Protein AF-A0A182DXB8-F1 (afdb_monomer)

Secondary structure (DSSP, 8-state):
-------------PPPP-------------------------------TTS---HHHHHHHTS---B--PPPTTT--S-TT---TTTSPBPTT-HHHHHHTT--S--HHHHHHHHHTTS-TTS--S-S------S--S--TTSPSTTS---TTTSPPP------

Mean predicted aligned error: 15.8 Å

Organism: Onchocerca ochengi (NCBI:txid42157)

Sequence (164 aa):
MLVYNIIQDASHSKPKISSQDQEIKDERMGSVRRIVEGRIQNMVLEASLLEKVDEVDNYLANQDGMIVRERDPRMCHHGIRQKCTHCLPLDPYDEDYLKKKDIKHMSFHAYVRKMTAGHGKGTQLKKPLENIVCSLKPNCPSHKPYPQGICSKCRPPMVTLNRQ

Structure (mmCIF, N/CA/C/O backbone):
data_AF-A0A182DXB8-F1
#
_entry.id   AF-A0A182DXB8-F1
#
loop_
_atom_site.group_PDB
_atom_site.id
_atom_site.type_symbol
_atom_site.label_atom_id
_atom_site.label_alt_id
_atom_site.label_comp_id
_atom_site.label_asym_id
_atom_site.label_entity_id
_atom_site.label_seq_id
_atom_site.pdbx_PDB_ins_code
_atom_site.Cartn_x
_atom_site.Cartn_y
_atom_site.Cartn_z
_atom_site.occupancy
_atom_site.B_iso_or_equiv
_atom_site.auth_seq_id
_atom_site.auth_comp_id
_atom_site.auth_asym_id
_atom_site.auth_atom_id
_atom_site.pdbx_PDB_model_num
ATOM 1 N N . MET A 1 1 ? -7.749 -25.241 -30.479 1.00 35.09 1 MET A N 1
ATOM 2 C CA . MET A 1 1 ? -8.627 -26.333 -30.011 1.00 35.09 1 MET A CA 1
ATOM 3 C C . MET A 1 1 ? -7.751 -27.532 -29.697 1.00 35.09 1 MET A C 1
ATOM 5 O O . MET A 1 1 ? -6.958 -27.868 -30.564 1.00 35.09 1 MET A O 1
ATOM 9 N N . LEU A 1 2 ? -7.965 -28.136 -28.514 1.00 33.66 2 LEU A N 1
ATOM 10 C CA . LEU A 1 2 ? -7.403 -29.406 -28.002 1.00 33.66 2 LEU A CA 1
ATOM 11 C C . LEU A 1 2 ? -5.903 -29.322 -27.628 1.00 33.66 2 LEU A C 1
ATOM 13 O O . LEU A 1 2 ? -5.115 -28.853 -28.432 1.00 33.66 2 LEU A O 1
ATOM 17 N N . VAL A 1 3 ? -5.399 -29.713 -26.451 1.00 38.97 3 VAL A N 1
ATOM 18 C CA . VAL A 1 3 ? -5.882 -30.477 -25.272 1.00 38.97 3 VAL A CA 1
ATOM 19 C C . VAL A 1 3 ? -4.877 -30.190 -24.126 1.00 38.97 3 VAL A C 1
ATOM 21 O O . VAL A 1 3 ? -3.681 -30.148 -24.379 1.00 38.97 3 VAL A O 1
ATOM 24 N N . TYR A 1 4 ? -5.301 -29.686 -22.962 1.00 32.88 4 TYR A N 1
ATOM 25 C CA . TYR A 1 4 ? -5.440 -30.375 -21.658 1.00 32.88 4 TYR A CA 1
ATOM 26 C C . TYR A 1 4 ? -4.329 -31.355 -21.193 1.00 32.88 4 TYR A C 1
ATOM 28 O O . TYR A 1 4 ? -4.120 -32.392 -21.807 1.00 32.88 4 TYR A O 1
ATOM 36 N N . ASN A 1 5 ? -3.806 -31.047 -19.990 1.00 36.38 5 ASN A N 1
ATOM 37 C CA . ASN A 1 5 ? -3.291 -31.912 -18.907 1.00 36.38 5 ASN A CA 1
ATOM 38 C C . ASN A 1 5 ? -2.010 -32.739 -19.098 1.00 36.38 5 ASN A C 1
ATOM 40 O O . ASN A 1 5 ? -2.064 -33.749 -19.782 1.00 36.38 5 ASN A O 1
ATOM 44 N N . ILE A 1 6 ? -0.976 -32.449 -18.283 1.00 43.41 6 ILE A N 1
ATOM 45 C CA . ILE A 1 6 ? -0.212 -33.468 -17.526 1.00 43.41 6 ILE A CA 1
ATOM 46 C C . ILE A 1 6 ? 0.171 -32.896 -16.141 1.00 43.41 6 ILE A C 1
ATOM 48 O O . ILE A 1 6 ? 0.957 -31.957 -16.030 1.00 43.41 6 ILE A O 1
ATOM 52 N N . ILE A 1 7 ? -0.429 -33.476 -15.098 1.00 38.44 7 ILE A N 1
ATOM 53 C CA . ILE A 1 7 ? -0.006 -33.495 -13.686 1.00 38.44 7 ILE A CA 1
ATOM 54 C C . ILE A 1 7 ? 0.462 -34.940 -13.414 1.00 38.44 7 ILE A C 1
ATOM 56 O O . ILE A 1 7 ? -0.095 -35.844 -14.033 1.00 38.44 7 ILE A O 1
ATOM 60 N N . GLN A 1 8 ? 1.369 -35.119 -12.437 1.00 31.22 8 GLN A N 1
ATOM 61 C CA . GLN A 1 8 ? 2.018 -36.349 -11.909 1.00 31.22 8 GLN A CA 1
ATOM 62 C C . GLN A 1 8 ? 3.452 -36.500 -12.459 1.00 31.22 8 GLN A C 1
ATOM 64 O O . GLN A 1 8 ? 3.669 -36.389 -13.655 1.00 31.22 8 GLN A O 1
ATOM 69 N N . ASP A 1 9 ? 4.501 -36.542 -11.628 1.00 31.73 9 ASP A N 1
ATOM 70 C CA . ASP A 1 9 ? 4.710 -37.557 -10.592 1.00 31.73 9 ASP A CA 1
ATOM 71 C C . ASP A 1 9 ? 5.261 -37.066 -9.242 1.00 31.73 9 ASP A C 1
ATOM 73 O O . ASP A 1 9 ? 5.969 -36.068 -9.114 1.00 31.73 9 ASP A O 1
ATOM 77 N N . ALA A 1 10 ? 4.920 -37.859 -8.226 1.00 33.03 10 ALA A N 1
ATOM 78 C CA . ALA A 1 10 ? 5.317 -37.767 -6.833 1.00 33.03 10 ALA A CA 1
ATOM 79 C C . ALA A 1 10 ? 6.438 -38.768 -6.493 1.00 33.03 10 ALA A C 1
ATOM 81 O O . ALA A 1 10 ? 6.379 -39.924 -6.895 1.00 33.03 10 ALA A O 1
ATOM 82 N N . SER A 1 11 ? 7.368 -38.377 -5.617 1.00 35.03 11 SER A N 1
ATOM 83 C CA . SER A 1 11 ? 8.183 -39.290 -4.790 1.00 35.03 11 SER A CA 1
ATOM 84 C C . SER A 1 11 ? 8.739 -38.502 -3.591 1.00 35.03 11 SER A C 1
ATOM 86 O O . SER A 1 11 ? 9.575 -37.624 -3.765 1.00 35.03 11 SER A O 1
ATOM 88 N N . HIS A 1 12 ? 8.102 -38.543 -2.417 1.00 29.34 12 HIS A N 1
ATOM 89 C CA . HIS A 1 12 ? 8.324 -39.495 -1.313 1.00 29.34 12 HIS A CA 1
ATOM 90 C C . HIS A 1 12 ? 9.737 -39.475 -0.695 1.00 29.34 12 HIS A C 1
ATOM 92 O O . HIS A 1 12 ? 10.606 -40.235 -1.102 1.00 29.34 12 HIS A O 1
ATOM 98 N N . SER A 1 13 ? 9.900 -38.733 0.408 1.00 29.86 13 SER A N 1
ATOM 99 C CA . SER A 1 13 ? 10.787 -39.131 1.514 1.00 29.86 13 SER A CA 1
ATOM 100 C C . SER A 1 13 ? 10.347 -38.477 2.833 1.00 29.86 13 SER A C 1
ATOM 102 O O . SER A 1 13 ? 10.597 -37.297 3.073 1.00 29.86 13 SER A O 1
ATOM 104 N N . LYS A 1 14 ? 9.671 -39.252 3.692 1.00 32.44 14 LYS A N 1
ATOM 105 C CA . LYS A 1 14 ? 9.398 -38.919 5.102 1.00 32.44 14 LYS A CA 1
ATOM 106 C C . LYS A 1 14 ? 10.562 -39.414 5.974 1.00 32.44 14 LYS A C 1
ATOM 108 O O . LYS A 1 14 ? 10.923 -40.583 5.824 1.00 32.44 14 LYS A O 1
ATOM 113 N N . PRO A 1 15 ? 11.085 -38.632 6.932 1.00 30.33 15 PRO A N 1
ATOM 114 C CA . PRO A 1 15 ? 11.859 -39.176 8.040 1.00 30.33 15 PRO A CA 1
ATOM 115 C C . PRO A 1 15 ? 10.981 -39.469 9.271 1.00 30.33 15 PRO A C 1
ATOM 117 O O . PRO A 1 15 ? 9.979 -38.808 9.536 1.00 30.33 15 PRO A O 1
ATOM 120 N N . LYS A 1 16 ? 11.370 -40.542 9.964 1.00 31.23 16 LYS A N 1
ATOM 121 C CA . LYS A 1 16 ? 10.674 -41.266 11.033 1.00 31.23 16 LYS A CA 1
ATOM 122 C C . LYS A 1 16 ? 10.735 -40.537 12.382 1.00 31.23 16 LYS A C 1
ATOM 124 O O . LYS A 1 16 ? 11.768 -39.987 12.743 1.00 31.23 16 LYS A O 1
ATOM 129 N N . ILE A 1 17 ? 9.641 -40.639 13.136 1.00 28.05 17 ILE A N 1
ATOM 130 C CA . ILE A 1 17 ? 9.520 -40.306 14.561 1.00 28.05 17 ILE A CA 1
ATOM 131 C C . ILE A 1 17 ? 9.804 -41.582 15.366 1.00 28.05 17 ILE A C 1
ATOM 133 O O . ILE A 1 17 ? 9.222 -42.626 15.071 1.00 28.05 17 ILE A O 1
ATOM 137 N N . SER A 1 18 ? 10.691 -41.499 16.358 1.00 27.84 18 SER A N 1
ATOM 138 C CA . SER A 1 18 ? 10.938 -42.544 17.356 1.00 27.84 18 SER A CA 1
ATOM 139 C C . SER A 1 18 ? 10.343 -42.138 18.704 1.00 27.84 18 SER A C 1
ATOM 141 O O . SER A 1 18 ? 10.594 -41.044 19.202 1.00 27.84 18 SER A O 1
ATOM 143 N N . SER A 1 19 ? 9.553 -43.050 19.252 1.00 27.94 19 SER A N 1
ATOM 144 C CA . SER A 1 19 ? 8.900 -43.066 20.560 1.00 27.94 19 SER A CA 1
ATOM 145 C C . SER A 1 19 ? 9.862 -43.335 21.722 1.00 27.94 19 SER A C 1
ATOM 147 O O . SER A 1 19 ? 10.756 -44.159 21.542 1.00 27.94 19 SER A O 1
ATOM 149 N N . GLN A 1 20 ? 9.585 -42.709 22.876 1.00 27.59 20 GLN A N 1
ATOM 150 C CA . GLN A 1 20 ? 9.867 -43.058 24.295 1.00 27.59 20 GLN A CA 1
ATOM 151 C C . GLN A 1 20 ? 9.913 -41.710 25.060 1.00 27.59 20 GLN A C 1
ATOM 153 O O . GLN A 1 20 ? 10.563 -40.790 24.580 1.00 27.59 20 GLN A O 1
ATOM 158 N N . ASP A 1 21 ? 9.262 -41.418 26.187 1.00 28.50 21 ASP A N 1
ATOM 159 C CA . ASP A 1 21 ? 8.459 -42.167 27.150 1.00 28.50 21 ASP A CA 1
ATOM 160 C C . ASP A 1 21 ? 7.702 -41.165 28.065 1.00 28.50 21 ASP A C 1
ATOM 162 O O . ASP A 1 21 ? 8.156 -40.041 28.267 1.00 28.50 21 ASP A O 1
ATOM 166 N N . GLN A 1 22 ? 6.609 -41.657 28.663 1.00 30.94 22 GLN A N 1
ATOM 167 C CA . GLN A 1 22 ? 6.038 -41.326 29.987 1.00 30.94 22 GLN A CA 1
ATOM 168 C C . GLN A 1 22 ? 5.107 -40.108 30.213 1.00 30.94 22 GLN A C 1
ATOM 170 O O . GLN A 1 22 ? 5.466 -38.937 30.124 1.00 30.94 22 GLN A O 1
ATOM 175 N N . GLU A 1 23 ? 3.886 -40.477 30.625 1.00 28.02 23 GLU A N 1
ATOM 176 C CA . GLU A 1 23 ? 2.843 -39.714 31.324 1.00 28.02 23 GLU A CA 1
ATOM 177 C C . GLU A 1 23 ? 3.346 -39.059 32.624 1.00 28.02 23 GLU A C 1
ATOM 179 O O . GLU A 1 23 ? 4.251 -39.605 33.250 1.00 28.02 23 GLU A O 1
ATOM 184 N N . ILE A 1 24 ? 2.684 -37.980 33.092 1.00 27.88 24 ILE A N 1
ATOM 185 C CA . ILE A 1 24 ? 2.156 -37.839 34.475 1.00 27.88 24 ILE A CA 1
ATOM 186 C C . ILE A 1 24 ? 1.463 -36.467 34.712 1.00 27.88 24 ILE A C 1
ATOM 188 O O . ILE A 1 24 ? 2.087 -35.413 34.672 1.00 27.88 24 ILE A O 1
ATOM 192 N N . LYS A 1 25 ? 0.160 -36.577 35.028 1.00 26.89 25 LYS A N 1
ATOM 193 C CA . LYS A 1 25 ? -0.707 -35.850 35.993 1.00 26.89 25 LYS A CA 1
ATOM 194 C C . LYS A 1 25 ? -1.077 -34.363 35.812 1.00 26.89 25 LYS A C 1
ATOM 196 O O . LYS A 1 25 ? -0.311 -33.449 36.091 1.00 26.89 25 LYS A O 1
ATOM 201 N N . ASP A 1 26 ? -2.370 -34.193 35.521 1.00 32.53 26 ASP A N 1
ATOM 202 C CA . ASP A 1 26 ? -3.251 -33.099 35.951 1.00 32.53 26 ASP A CA 1
ATOM 203 C C . ASP A 1 26 ? -3.159 -32.835 37.464 1.00 32.53 26 ASP A C 1
ATOM 205 O O . ASP A 1 26 ? -3.452 -33.739 38.244 1.00 32.53 26 ASP A O 1
ATOM 209 N N . GLU A 1 27 ? -2.915 -31.583 37.869 1.00 32.12 27 GLU A N 1
ATOM 210 C CA . GLU A 1 27 ? -3.419 -31.027 39.133 1.00 32.12 27 GLU A CA 1
ATOM 211 C C . GLU A 1 27 ? -3.796 -29.543 38.961 1.00 32.12 27 GLU A C 1
ATOM 213 O O . GLU A 1 27 ? -2.985 -28.679 38.623 1.00 32.12 27 GLU A O 1
ATOM 218 N N . ARG A 1 28 ? -5.074 -29.244 39.215 1.00 38.06 28 ARG A N 1
ATOM 219 C CA . ARG A 1 28 ? -5.584 -27.891 39.464 1.00 38.06 28 ARG A CA 1
ATOM 220 C C . ARG A 1 28 ? -5.038 -27.395 40.805 1.00 38.06 28 ARG A C 1
ATOM 222 O O . ARG A 1 28 ? -5.058 -28.156 41.763 1.00 38.06 28 ARG A O 1
ATOM 229 N N . MET A 1 29 ? -4.735 -26.102 40.914 1.00 29.58 29 MET A N 1
ATOM 230 C CA . MET A 1 29 ? -5.378 -25.150 41.844 1.00 29.58 29 MET A CA 1
ATOM 231 C C . MET A 1 29 ? -4.564 -23.852 41.932 1.00 29.58 29 MET A C 1
ATOM 233 O O . MET A 1 29 ? -3.339 -23.846 41.902 1.00 29.58 29 MET A O 1
ATOM 237 N N . GLY A 1 30 ? -5.285 -22.732 41.972 1.00 30.23 30 GLY A N 1
ATOM 238 C CA . GLY A 1 30 ? -4.730 -21.398 41.792 1.00 30.23 30 GLY A CA 1
ATOM 239 C C . GLY A 1 30 ? -4.017 -20.805 43.004 1.00 30.23 30 GLY A C 1
ATOM 240 O O . GLY A 1 30 ? -4.043 -21.338 44.106 1.00 30.23 30 GLY A O 1
ATOM 241 N N . SER A 1 31 ? -3.463 -19.610 42.803 1.00 31.09 31 SER A N 1
ATOM 242 C CA . SER A 1 31 ? -3.279 -18.652 43.888 1.00 31.09 31 SER A CA 1
ATOM 243 C C . SER A 1 31 ? -3.228 -17.223 43.354 1.00 31.09 31 SER A C 1
ATOM 245 O O . SER A 1 31 ? -2.410 -16.854 42.518 1.00 31.09 31 SER A O 1
ATOM 247 N N . VAL A 1 32 ? -4.141 -16.433 43.904 1.00 34.81 32 VAL A N 1
ATOM 248 C CA . VAL A 1 32 ? -4.313 -14.981 43.830 1.00 34.81 32 VAL A CA 1
ATOM 249 C C . VAL A 1 32 ? -3.037 -14.234 44.242 1.00 34.81 32 VAL A C 1
ATOM 251 O O . VAL A 1 32 ? -2.343 -14.711 45.142 1.00 34.81 32 VAL A O 1
ATOM 254 N N . ARG A 1 33 ? -2.837 -13.022 43.676 1.00 31.05 33 ARG A N 1
ATOM 255 C CA . ARG A 1 33 ? -2.199 -11.779 44.219 1.00 31.05 33 ARG A CA 1
ATOM 256 C C . ARG A 1 33 ? -1.369 -11.105 43.108 1.00 31.05 33 ARG A C 1
ATOM 258 O O . ARG A 1 33 ? -0.650 -11.795 42.411 1.00 31.05 33 ARG A O 1
ATOM 265 N N . ARG A 1 34 ? -1.372 -9.792 42.861 1.00 28.91 34 ARG A N 1
ATOM 266 C CA . ARG A 1 34 ? -1.844 -8.585 43.564 1.00 28.91 34 ARG A CA 1
ATOM 267 C C . ARG A 1 34 ? -2.028 -7.468 42.523 1.00 28.91 34 ARG A C 1
ATOM 269 O O . ARG A 1 34 ? -1.359 -7.449 41.497 1.00 28.91 34 ARG A O 1
ATOM 276 N N . ILE A 1 35 ? -2.905 -6.529 42.858 1.00 43.59 35 ILE A N 1
ATOM 277 C CA . ILE A 1 35 ? -3.097 -5.224 42.220 1.00 43.59 35 ILE A CA 1
ATOM 278 C C . ILE A 1 35 ? -1.825 -4.383 42.380 1.00 43.59 35 ILE A C 1
ATOM 280 O O . ILE A 1 35 ? -1.376 -4.227 43.512 1.00 43.59 35 ILE A O 1
ATOM 284 N N . VAL A 1 36 ? -1.320 -3.800 41.287 1.00 31.45 36 VAL A N 1
ATOM 285 C CA . VAL A 1 36 ? -0.740 -2.444 41.269 1.00 31.45 36 VAL A CA 1
ATOM 286 C C . VAL A 1 36 ? -0.735 -1.864 39.846 1.00 31.45 36 VAL A C 1
ATOM 288 O O . VAL A 1 36 ? -0.276 -2.492 38.899 1.00 31.45 36 VAL A O 1
ATOM 291 N N . GLU A 1 37 ? -1.252 -0.635 39.776 1.00 28.61 37 GLU A N 1
ATOM 292 C CA . GLU A 1 37 ? -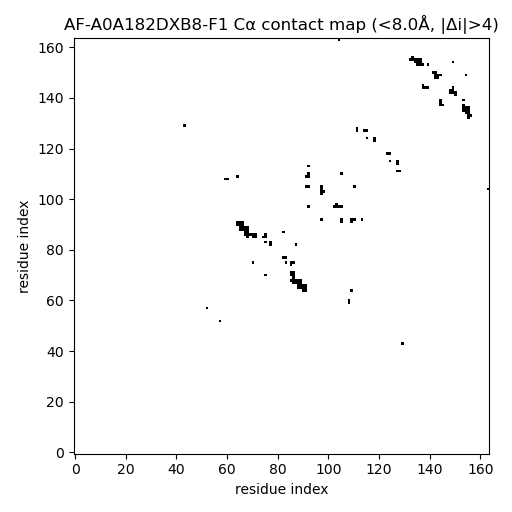0.856 0.465 38.883 1.00 28.61 37 GLU A CA 1
ATOM 293 C C . GLU A 1 37 ? -1.335 0.480 37.417 1.00 28.61 37 GLU A C 1
ATOM 295 O O . GLU A 1 37 ? -0.715 -0.016 36.482 1.00 28.61 37 GLU A O 1
ATOM 300 N N . GLY A 1 38 ? -2.461 1.185 37.235 1.00 36.97 38 GLY A N 1
ATOM 301 C CA . GLY A 1 38 ? -2.614 2.270 36.259 1.00 36.97 38 GLY A CA 1
ATOM 302 C C . GLY A 1 38 ? -1.968 2.091 34.886 1.00 36.97 38 GLY A C 1
ATOM 303 O O . GLY A 1 38 ? -0.990 2.760 34.565 1.00 36.97 38 GLY A O 1
ATOM 304 N N . ARG A 1 39 ? -2.592 1.292 34.017 1.00 32.31 39 ARG A N 1
ATOM 305 C CA . ARG A 1 39 ? -2.374 1.372 32.569 1.00 32.31 39 ARG A CA 1
ATOM 306 C C . ARG A 1 39 ? -3.606 1.961 31.906 1.00 32.31 39 ARG A C 1
ATOM 308 O O . ARG A 1 39 ? -4.680 1.369 31.939 1.00 32.31 39 ARG A O 1
ATOM 315 N N . ILE A 1 40 ? -3.423 3.105 31.253 1.00 35.69 40 ILE A N 1
ATOM 316 C CA . ILE A 1 40 ? -4.296 3.536 30.164 1.00 35.69 40 ILE A CA 1
ATOM 317 C C . ILE A 1 40 ? -4.226 2.419 29.118 1.00 35.69 40 ILE A C 1
ATOM 319 O O . ILE A 1 40 ? -3.235 2.285 28.401 1.00 35.69 40 ILE A O 1
ATOM 323 N N . GLN A 1 41 ? -5.240 1.557 29.091 1.00 31.91 41 GLN A N 1
ATOM 324 C CA . GLN A 1 41 ? -5.406 0.572 28.033 1.00 31.91 41 GLN A CA 1
ATOM 325 C C . GLN A 1 41 ? -5.782 1.341 26.769 1.00 31.91 41 GLN A C 1
ATOM 327 O O . GLN A 1 41 ? -6.937 1.698 26.544 1.00 31.91 41 GLN A O 1
ATOM 332 N N . ASN A 1 42 ? -4.769 1.650 25.963 1.00 34.22 42 ASN A N 1
ATOM 333 C CA . ASN A 1 42 ? -4.963 2.018 24.574 1.00 34.22 42 ASN A CA 1
ATOM 334 C C . ASN A 1 42 ? -5.778 0.894 23.921 1.00 34.22 42 ASN A C 1
ATOM 336 O O . ASN A 1 42 ? -5.281 -0.220 23.779 1.00 34.22 42 ASN A O 1
ATOM 340 N N . MET A 1 43 ? -7.029 1.182 23.545 1.00 31.53 43 MET A N 1
ATOM 341 C CA . MET A 1 43 ? -7.874 0.311 22.718 1.00 31.53 43 MET A CA 1
ATOM 342 C C . MET A 1 43 ? -7.367 0.292 21.269 1.00 31.53 43 MET A C 1
ATOM 344 O O . MET A 1 43 ? -8.101 0.584 20.329 1.00 31.53 43 MET A O 1
ATOM 348 N N . VAL A 1 44 ? -6.097 -0.047 21.085 1.00 39.09 44 VAL A N 1
ATOM 349 C CA . VAL A 1 44 ? -5.654 -0.636 19.831 1.00 39.09 44 VAL A CA 1
ATOM 350 C C . VAL A 1 44 ? -5.886 -2.120 20.042 1.00 39.09 44 VAL A C 1
ATOM 352 O O . VAL A 1 44 ? -5.183 -2.734 20.840 1.00 39.09 44 VAL A O 1
ATOM 355 N N . LEU A 1 45 ? -6.921 -2.669 19.403 1.00 43.78 45 LEU A N 1
ATOM 356 C CA . LEU A 1 45 ? -7.029 -4.110 19.197 1.00 43.78 45 LEU A CA 1
ATOM 35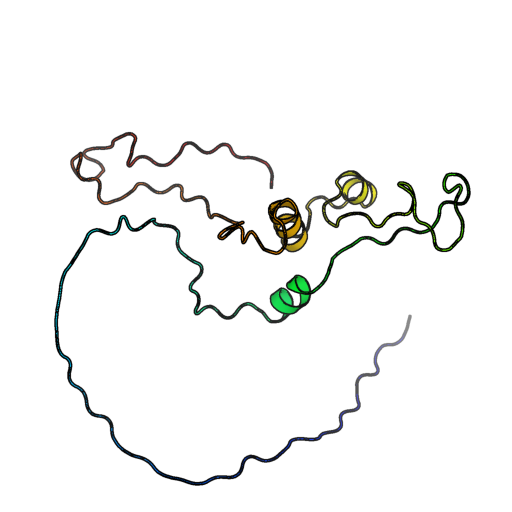7 C C . LEU A 1 45 ? -5.754 -4.514 18.454 1.00 43.78 45 LEU A C 1
ATOM 359 O O . LEU A 1 45 ? -5.651 -4.350 17.242 1.00 43.78 45 LEU A O 1
ATOM 363 N N . GLU A 1 46 ? -4.732 -4.911 19.209 1.00 51.78 46 GLU A N 1
ATOM 364 C CA . GLU A 1 46 ? -3.587 -5.607 18.653 1.00 51.78 46 GLU A CA 1
ATOM 365 C C . GLU A 1 46 ? -4.165 -6.837 17.973 1.00 51.78 46 GLU A C 1
ATOM 367 O O . GLU A 1 46 ? -4.850 -7.627 18.627 1.00 51.78 46 GLU A O 1
ATOM 372 N N . ALA A 1 47 ? -3.938 -6.959 16.659 1.00 56.19 47 ALA A N 1
ATOM 373 C CA . ALA A 1 47 ? -4.049 -8.247 15.994 1.00 56.19 47 ALA A CA 1
ATOM 374 C C . ALA A 1 47 ? -3.337 -9.230 16.915 1.00 56.19 47 ALA A C 1
ATOM 376 O O . ALA A 1 47 ? -2.179 -8.995 17.284 1.00 56.19 47 ALA A O 1
ATOM 377 N N . SER A 1 48 ? -4.096 -10.190 17.442 1.00 58.22 48 SER A N 1
ATOM 378 C CA . SER A 1 48 ? -3.611 -10.989 18.551 1.00 58.22 48 SER A CA 1
ATOM 379 C C . SER A 1 48 ? -2.291 -11.600 18.101 1.00 58.22 48 SER A C 1
ATOM 381 O O . SER A 1 48 ? -2.227 -12.195 17.031 1.00 58.22 48 SER A O 1
ATOM 383 N N . LEU A 1 49 ? -1.219 -11.448 18.880 1.00 58.50 49 LEU A N 1
ATOM 384 C CA . LEU A 1 49 ? 0.092 -12.040 18.560 1.00 58.50 49 LEU A CA 1
ATOM 385 C C . LEU A 1 49 ? 0.040 -13.584 18.439 1.00 58.50 49 LEU A C 1
ATOM 387 O O . LEU A 1 49 ? 1.058 -14.228 18.211 1.00 58.50 49 LEU A O 1
ATOM 391 N N . LEU A 1 50 ? -1.146 -14.163 18.634 1.00 59.97 50 LEU A N 1
ATOM 392 C CA . LEU A 1 50 ? -1.515 -15.566 18.544 1.00 59.97 50 LEU A CA 1
ATOM 393 C C . LEU A 1 50 ? -2.147 -15.937 17.192 1.00 59.97 50 LEU A C 1
ATOM 395 O O . LEU A 1 50 ? -2.337 -17.121 16.926 1.00 59.97 50 LEU A O 1
ATOM 399 N N . GLU A 1 51 ? -2.496 -14.966 16.347 1.00 74.50 51 GLU A N 1
ATOM 400 C CA . GLU A 1 51 ? -3.109 -15.234 15.051 1.00 74.50 51 GLU A CA 1
ATOM 401 C C . GLU A 1 51 ? -2.022 -15.596 14.034 1.00 74.50 51 GLU A C 1
ATOM 403 O O . GLU A 1 51 ? -1.152 -14.789 13.696 1.00 74.50 51 GLU A O 1
ATOM 408 N N . LYS A 1 52 ? -2.034 -16.854 13.579 1.00 84.44 52 LYS A N 1
ATOM 409 C CA . LYS A 1 52 ? -1.115 -17.334 12.544 1.00 84.44 52 LYS A CA 1
ATOM 410 C C . LYS A 1 52 ? -1.452 -16.618 11.233 1.00 84.44 52 LYS A C 1
ATOM 412 O O . LYS A 1 52 ? -2.516 -16.845 10.667 1.00 84.44 52 LYS A O 1
ATOM 417 N N . VAL A 1 53 ? -0.526 -15.790 10.755 1.00 86.50 53 VAL A N 1
ATOM 418 C CA . VAL A 1 53 ? -0.591 -15.162 9.426 1.00 86.50 53 VAL A CA 1
ATOM 419 C C . VAL A 1 53 ? -0.599 -16.245 8.346 1.00 86.50 53 VAL A C 1
ATOM 421 O O . VAL A 1 53 ? 0.109 -17.251 8.479 1.00 86.50 53 VAL A O 1
ATOM 424 N N . ASP A 1 54 ? -1.377 -16.038 7.283 1.00 91.81 54 ASP A N 1
ATOM 425 C CA . ASP A 1 54 ? -1.474 -16.981 6.169 1.00 91.81 54 ASP A CA 1
ATOM 426 C C . ASP A 1 54 ? -0.097 -17.215 5.515 1.00 91.81 54 ASP A C 1
ATOM 428 O O . ASP A 1 54 ? 0.790 -16.357 5.492 1.00 91.81 54 ASP A O 1
ATOM 432 N N . GLU A 1 55 ? 0.115 -18.410 4.978 1.00 94.50 55 GLU A N 1
ATOM 433 C CA . GLU A 1 55 ? 1.353 -18.802 4.306 1.00 94.50 55 GLU A CA 1
ATOM 434 C C . GLU A 1 55 ? 1.619 -17.927 3.074 1.00 94.50 55 GLU A C 1
ATOM 436 O O . GLU A 1 55 ? 2.767 -17.559 2.809 1.00 94.50 55 GLU A O 1
ATOM 441 N N . VAL A 1 56 ? 0.558 -17.512 2.374 1.00 94.06 56 VAL A N 1
ATOM 442 C CA . VAL A 1 56 ? 0.645 -16.593 1.229 1.00 94.06 56 VAL A CA 1
ATOM 443 C C . VAL A 1 56 ? 1.142 -15.213 1.658 1.00 94.06 56 VAL A C 1
ATOM 445 O O . VAL A 1 56 ? 2.041 -14.660 1.023 1.00 94.06 56 VAL A O 1
ATOM 448 N N . ASP A 1 57 ? 0.622 -14.675 2.758 1.00 91.00 57 ASP A N 1
ATOM 449 C CA . ASP A 1 57 ? 1.024 -13.361 3.265 1.00 91.00 57 ASP A CA 1
ATOM 450 C C . ASP A 1 57 ? 2.484 -13.366 3.730 1.00 91.00 57 ASP A C 1
ATOM 452 O O . ASP A 1 57 ? 3.230 -12.420 3.464 1.00 91.00 57 ASP A O 1
ATOM 456 N N . ASN A 1 58 ? 2.929 -14.461 4.355 1.00 91.00 58 ASN A N 1
ATOM 457 C CA . ASN A 1 58 ? 4.334 -14.659 4.711 1.00 91.00 58 ASN A CA 1
ATOM 458 C C . ASN A 1 58 ? 5.233 -14.698 3.467 1.00 91.00 58 ASN A C 1
ATOM 460 O O . ASN A 1 58 ? 6.294 -14.069 3.436 1.00 91.00 58 ASN A O 1
ATOM 464 N N . TYR A 1 59 ? 4.812 -15.408 2.418 1.00 94.06 59 TYR A N 1
ATOM 465 C CA . TYR A 1 59 ? 5.542 -15.450 1.153 1.00 94.06 59 TYR A CA 1
ATOM 466 C C . TYR A 1 59 ? 5.647 -14.059 0.510 1.00 94.06 59 TYR A C 1
ATOM 468 O O . TYR A 1 59 ? 6.743 -13.643 0.124 1.00 94.06 59 TYR A O 1
ATOM 476 N N . LEU A 1 60 ? 4.536 -13.317 0.442 1.00 92.56 60 LEU A N 1
ATOM 477 C CA . LEU A 1 60 ? 4.467 -11.982 -0.159 1.00 92.56 60 LEU A CA 1
ATOM 478 C C . LEU A 1 60 ? 5.198 -10.915 0.663 1.00 92.56 60 LEU A C 1
ATOM 480 O O . LEU A 1 60 ? 5.752 -9.976 0.088 1.00 92.56 60 LEU A O 1
ATOM 484 N N . ALA A 1 61 ? 5.237 -11.041 1.989 1.00 89.00 61 ALA A N 1
ATOM 485 C CA . ALA A 1 61 ? 6.001 -10.153 2.865 1.00 89.00 61 ALA A CA 1
ATOM 486 C C . ALA A 1 61 ? 7.514 -10.236 2.604 1.00 89.00 61 ALA A C 1
ATOM 488 O O . ALA A 1 61 ? 8.202 -9.222 2.695 1.00 89.00 61 ALA A O 1
ATOM 489 N N . ASN A 1 62 ? 8.012 -11.414 2.219 1.00 89.50 62 ASN A N 1
ATOM 490 C CA . ASN A 1 62 ? 9.434 -11.649 1.960 1.00 89.50 62 ASN A CA 1
ATOM 491 C C . ASN A 1 62 ? 9.909 -11.195 0.567 1.00 89.50 62 ASN A C 1
ATOM 493 O O . ASN A 1 62 ? 11.114 -11.146 0.328 1.00 89.50 62 ASN A O 1
ATOM 497 N N . GLN A 1 63 ? 8.999 -10.863 -0.355 1.00 90.75 63 GLN A N 1
ATOM 498 C CA . GLN A 1 63 ? 9.366 -10.356 -1.684 1.00 90.75 63 GLN A CA 1
ATOM 499 C C . GLN A 1 63 ? 9.705 -8.858 -1.640 1.00 90.75 63 GLN A C 1
ATOM 501 O O . GLN A 1 63 ? 9.135 -8.111 -0.846 1.00 90.75 63 GLN A O 1
ATOM 506 N N . ASP A 1 64 ? 10.580 -8.368 -2.520 1.00 87.88 64 ASP A N 1
ATOM 507 C CA . ASP A 1 64 ? 10.863 -6.927 -2.618 1.00 87.88 64 ASP A CA 1
ATOM 508 C C . ASP A 1 64 ? 9.697 -6.164 -3.279 1.00 87.88 64 ASP A C 1
ATOM 510 O O . ASP A 1 64 ? 9.295 -5.099 -2.809 1.00 87.88 64 ASP A O 1
ATOM 514 N N . GLY A 1 65 ? 9.084 -6.763 -4.303 1.00 91.25 65 GLY A N 1
ATOM 515 C CA . GLY A 1 65 ? 8.022 -6.167 -5.108 1.00 91.25 65 GLY A CA 1
ATOM 516 C C . GLY A 1 65 ? 8.526 -5.113 -6.096 1.00 91.25 65 GLY A C 1
ATOM 517 O O . GLY A 1 65 ? 7.714 -4.374 -6.645 1.00 91.25 65 GLY A O 1
ATOM 518 N N . MET A 1 66 ? 9.839 -5.015 -6.325 1.00 94.62 66 MET A N 1
ATOM 519 C CA . MET A 1 66 ? 10.405 -3.983 -7.194 1.00 94.62 66 MET A CA 1
ATOM 520 C C . MET A 1 66 ? 10.098 -4.273 -8.662 1.00 94.62 66 MET A C 1
ATOM 522 O O . MET A 1 66 ? 10.276 -5.387 -9.158 1.00 94.62 66 MET A O 1
ATOM 526 N N . ILE A 1 67 ? 9.688 -3.243 -9.396 1.00 94.94 67 ILE A N 1
ATOM 527 C CA . ILE A 1 67 ? 9.376 -3.357 -10.818 1.00 94.94 67 ILE A CA 1
ATOM 528 C C . ILE A 1 67 ? 10.656 -3.108 -11.610 1.00 94.94 67 ILE A C 1
ATOM 530 O O . ILE A 1 67 ? 11.127 -1.974 -11.743 1.00 94.94 67 ILE A O 1
ATOM 534 N N . VAL A 1 68 ? 11.237 -4.179 -12.145 1.00 93.81 68 VAL A N 1
ATOM 535 C CA . VAL A 1 68 ? 12.459 -4.105 -12.953 1.00 93.81 68 VAL A CA 1
ATOM 536 C C . VAL A 1 68 ? 12.162 -3.432 -14.294 1.00 93.81 68 VAL A C 1
ATOM 538 O O . VAL A 1 68 ? 11.237 -3.817 -15.006 1.00 93.81 68 VAL A O 1
ATOM 541 N N . ARG A 1 69 ? 12.973 -2.427 -14.646 1.00 92.62 69 ARG A N 1
ATOM 542 C CA . ARG A 1 69 ? 12.919 -1.741 -15.941 1.00 92.62 69 ARG A CA 1
ATOM 543 C C . ARG A 1 69 ? 14.092 -2.142 -16.824 1.00 92.62 69 ARG A C 1
ATOM 545 O O . ARG A 1 69 ? 15.208 -2.338 -16.343 1.00 92.62 69 ARG A O 1
ATOM 552 N N . GLU A 1 70 ? 13.829 -2.217 -18.122 1.00 91.12 70 GLU A N 1
ATOM 553 C CA . GLU A 1 70 ? 14.863 -2.393 -19.136 1.00 91.12 70 GLU A CA 1
ATOM 554 C C . GLU A 1 70 ? 15.580 -1.071 -19.435 1.00 91.12 70 GLU A C 1
ATOM 556 O O . GLU A 1 70 ? 15.094 0.023 -19.132 1.00 91.12 70 GLU A O 1
ATOM 561 N N . ARG A 1 71 ? 16.768 -1.171 -20.034 1.00 92.19 71 ARG A N 1
ATOM 562 C CA . ARG A 1 71 ? 17.530 -0.003 -20.471 1.00 92.19 71 ARG A CA 1
ATOM 563 C C . ARG A 1 71 ? 16.866 0.609 -21.703 1.00 92.19 71 ARG A C 1
ATOM 565 O O . ARG A 1 71 ? 16.777 -0.044 -22.735 1.00 92.19 71 ARG A O 1
ATOM 572 N N . ASP A 1 72 ? 16.513 1.886 -21.620 1.00 91.44 72 ASP A N 1
ATOM 573 C CA . ASP A 1 72 ? 16.069 2.662 -22.779 1.00 91.44 72 ASP A CA 1
ATOM 574 C C . ASP A 1 72 ? 17.282 3.093 -23.632 1.00 91.44 72 ASP A C 1
ATOM 576 O O . ASP A 1 72 ? 18.111 3.869 -23.146 1.00 91.44 72 ASP A O 1
ATOM 580 N N . PRO A 1 73 ? 17.417 2.646 -24.896 1.00 90.12 73 PRO A N 1
ATOM 581 C CA . PRO A 1 73 ? 18.553 3.003 -25.747 1.00 90.12 73 PRO A CA 1
ATOM 582 C C . PRO A 1 73 ? 18.678 4.502 -26.042 1.00 90.12 73 PRO A C 1
ATOM 584 O O . PRO A 1 73 ? 19.778 4.966 -26.336 1.00 90.12 73 PRO A O 1
ATOM 587 N N . ARG A 1 74 ? 17.572 5.256 -25.990 1.00 92.81 74 ARG A N 1
ATOM 588 C CA . ARG A 1 74 ? 17.544 6.688 -26.324 1.00 92.81 74 ARG A CA 1
ATOM 589 C C . ARG A 1 74 ? 17.841 7.567 -25.117 1.00 92.81 74 ARG A C 1
ATOM 591 O O . ARG A 1 74 ? 18.522 8.572 -25.272 1.00 92.81 74 ARG A O 1
ATOM 598 N N . MET A 1 75 ? 17.360 7.175 -23.937 1.00 93.94 75 MET A N 1
ATOM 599 C CA . MET A 1 75 ? 17.473 7.982 -22.711 1.00 93.94 75 MET A CA 1
ATOM 600 C C . MET A 1 75 ? 18.619 7.544 -21.782 1.00 93.94 75 MET A C 1
ATOM 602 O O . MET A 1 75 ? 19.064 8.312 -20.933 1.00 93.94 75 MET A O 1
ATOM 606 N N . CYS A 1 76 ? 19.120 6.308 -21.907 1.00 94.94 76 CYS A N 1
ATOM 607 C CA . CYS A 1 76 ? 20.160 5.783 -21.018 1.00 94.94 76 CYS A CA 1
ATOM 608 C C . CYS A 1 76 ? 21.576 5.983 -21.583 1.00 94.94 76 CYS A C 1
ATOM 610 O O . CYS A 1 76 ? 22.108 5.125 -22.301 1.00 94.94 76 CYS A O 1
ATOM 612 N N . HIS A 1 77 ? 22.241 7.056 -21.157 1.00 93.69 77 HIS A N 1
ATOM 613 C CA . HIS A 1 77 ? 23.635 7.370 -21.501 1.00 93.69 77 HIS A CA 1
ATOM 614 C C . HIS A 1 77 ? 24.645 6.805 -20.488 1.00 93.69 77 HIS A C 1
ATOM 616 O O . HIS A 1 77 ? 25.453 7.529 -19.915 1.00 93.69 77 HIS A O 1
ATOM 622 N N . HIS A 1 78 ? 24.592 5.498 -20.229 1.00 94.75 78 HIS A N 1
ATOM 623 C CA . HIS A 1 78 ? 25.513 4.823 -19.311 1.00 94.75 78 HIS A CA 1
ATOM 624 C C . HIS A 1 78 ? 25.882 3.416 -19.801 1.00 94.75 78 HIS A C 1
ATOM 626 O O . HIS A 1 78 ? 25.213 2.843 -20.663 1.00 94.75 78 HIS A O 1
ATOM 632 N N . GLY A 1 79 ? 26.959 2.848 -19.251 1.00 91.56 79 GLY A N 1
ATOM 633 C CA . GLY A 1 79 ? 27.380 1.474 -19.549 1.00 91.56 79 GLY A CA 1
ATOM 634 C C . GLY A 1 79 ? 26.383 0.414 -19.053 1.00 91.56 79 GLY A C 1
ATOM 635 O O . GLY A 1 79 ? 25.503 0.705 -18.244 1.00 91.56 79 GLY A O 1
ATOM 636 N N . ILE A 1 80 ? 26.548 -0.838 -19.499 1.00 89.75 80 ILE A N 1
ATOM 637 C CA . ILE A 1 80 ? 25.599 -1.954 -19.272 1.00 89.75 80 ILE A CA 1
ATOM 638 C C . ILE A 1 80 ? 25.352 -2.248 -17.781 1.00 89.75 80 ILE A C 1
ATOM 640 O O . ILE A 1 80 ? 24.248 -2.616 -17.399 1.00 89.75 80 ILE A O 1
ATOM 644 N N . ARG A 1 81 ? 26.370 -2.081 -16.931 1.00 91.06 81 ARG A N 1
ATOM 645 C CA . ARG A 1 81 ? 26.286 -2.372 -15.487 1.00 91.06 81 ARG A CA 1
ATOM 646 C C . ARG A 1 81 ? 25.781 -1.202 -14.641 1.00 91.06 81 ARG A C 1
ATOM 648 O O . ARG A 1 81 ? 25.530 -1.381 -13.456 1.00 91.06 81 ARG A O 1
ATOM 655 N N . GLN A 1 82 ? 25.677 -0.015 -15.230 1.00 91.25 82 GLN A N 1
ATOM 656 C CA . GLN A 1 82 ? 25.232 1.185 -14.531 1.00 91.25 82 GLN A CA 1
ATOM 657 C C . GLN A 1 82 ? 23.716 1.332 -14.660 1.00 91.25 82 GLN A C 1
ATOM 659 O O . GLN A 1 82 ? 23.117 0.797 -15.592 1.00 91.25 82 GLN A O 1
ATOM 664 N N . LYS A 1 83 ? 23.096 2.056 -13.727 1.00 93.69 83 LYS A N 1
ATOM 665 C CA .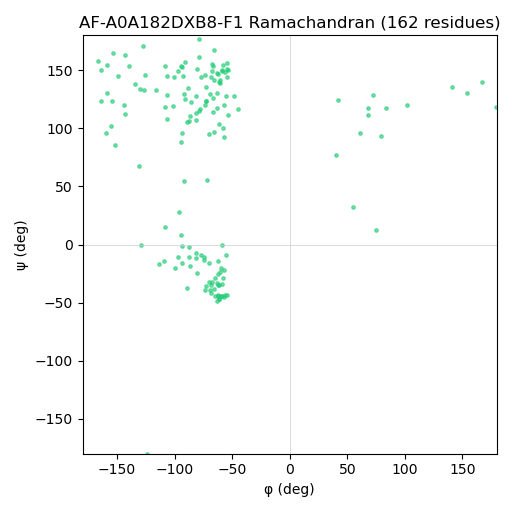 LYS A 1 83 ? 21.671 2.399 -13.775 1.00 93.69 83 LYS A CA 1
ATOM 666 C C . LYS A 1 83 ? 21.501 3.910 -13.652 1.00 93.69 83 LYS A C 1
ATOM 668 O O . LYS A 1 83 ? 22.255 4.559 -12.936 1.00 93.69 83 LYS A O 1
ATOM 673 N N . CYS A 1 84 ? 20.503 4.458 -14.334 1.00 94.19 84 CYS A N 1
ATOM 674 C CA . CYS A 1 84 ? 20.078 5.851 -14.218 1.00 94.19 84 CYS A CA 1
ATOM 675 C C . CYS A 1 84 ? 18.591 5.931 -13.853 1.00 94.19 84 CYS A C 1
ATOM 677 O O . CYS A 1 84 ? 17.908 4.912 -13.747 1.00 94.19 84 CYS A O 1
ATOM 679 N N . THR A 1 85 ? 18.061 7.143 -13.716 1.00 92.31 85 THR A N 1
ATOM 680 C CA . THR A 1 85 ? 16.644 7.408 -13.412 1.00 92.31 85 THR A CA 1
ATOM 681 C C . THR A 1 85 ? 15.662 6.793 -14.415 1.00 92.31 85 THR A C 1
ATOM 683 O O . THR A 1 85 ? 14.512 6.552 -14.057 1.00 92.31 85 THR A O 1
ATOM 686 N N . HIS A 1 86 ? 16.092 6.487 -15.642 1.00 92.25 86 HIS A N 1
ATOM 687 C CA . HIS A 1 86 ? 15.247 5.874 -16.673 1.00 92.25 86 HIS A CA 1
ATOM 688 C C . HIS A 1 86 ? 15.200 4.338 -16.621 1.00 92.25 86 HIS A C 1
ATOM 690 O O . HIS A 1 86 ? 14.261 3.753 -17.153 1.00 92.25 86 HIS A O 1
ATOM 696 N N . CYS A 1 87 ? 16.158 3.678 -15.960 1.00 93.44 87 CYS A N 1
ATOM 697 C CA . CYS A 1 87 ? 16.244 2.209 -15.898 1.00 93.44 87 CYS A CA 1
ATOM 698 C C . CYS A 1 87 ? 16.398 1.644 -14.473 1.00 93.44 87 CYS A C 1
ATOM 700 O O . CYS A 1 87 ? 16.471 0.429 -14.284 1.00 93.44 87 CYS A O 1
ATOM 702 N N . LEU A 1 88 ? 16.439 2.500 -13.448 1.00 94.00 88 LEU A N 1
ATOM 703 C CA . LEU A 1 88 ? 16.370 2.064 -12.054 1.00 94.00 88 LEU A CA 1
ATOM 704 C C . LEU A 1 88 ? 15.027 1.351 -11.804 1.00 94.00 88 LEU A C 1
ATOM 706 O O . LEU A 1 88 ? 14.013 1.819 -12.324 1.00 94.00 88 LEU A O 1
ATOM 710 N N . PRO A 1 89 ? 14.972 0.248 -11.040 1.00 95.25 89 PRO A N 1
ATOM 711 C CA . PRO A 1 89 ? 13.699 -0.362 -10.672 1.00 95.25 89 PRO A CA 1
ATOM 712 C C . PRO A 1 89 ? 12.756 0.647 -10.010 1.00 95.25 89 PRO A C 1
ATOM 714 O O . PRO A 1 89 ? 13.217 1.541 -9.301 1.00 95.25 89 PRO A O 1
ATOM 717 N N . LEU A 1 90 ? 11.459 0.515 -10.274 1.00 95.31 90 LEU A N 1
ATOM 718 C CA . LEU A 1 90 ? 10.425 1.344 -9.656 1.00 95.31 90 LEU A CA 1
ATOM 719 C C . LEU A 1 90 ? 9.861 0.654 -8.420 1.00 95.31 90 LEU A C 1
ATOM 721 O O . LEU A 1 90 ? 9.835 -0.578 -8.342 1.00 95.31 90 LEU A O 1
ATOM 725 N N . ASP A 1 91 ? 9.372 1.461 -7.489 1.00 94.81 91 ASP A N 1
ATOM 726 C CA . ASP A 1 91 ? 8.643 0.961 -6.334 1.00 94.81 91 ASP A CA 1
ATOM 727 C C . ASP A 1 91 ? 7.297 0.346 -6.760 1.00 94.81 91 ASP A C 1
ATOM 729 O O . ASP A 1 91 ? 6.659 0.830 -7.699 1.00 94.81 91 ASP A O 1
ATOM 733 N N . PRO A 1 92 ? 6.788 -0.670 -6.039 1.00 94.69 92 PRO A N 1
ATOM 734 C CA . PRO A 1 92 ? 5.494 -1.294 -6.338 1.00 94.69 92 PRO A CA 1
ATOM 735 C C . PRO A 1 92 ? 4.286 -0.348 -6.213 1.00 94.69 92 PRO A C 1
ATOM 737 O O . PRO A 1 92 ? 3.188 -0.695 -6.644 1.00 94.69 92 PRO A O 1
ATOM 740 N N . TYR A 1 93 ? 4.465 0.818 -5.587 1.00 95.00 93 TYR A N 1
ATOM 741 C CA . TYR A 1 93 ? 3.435 1.834 -5.353 1.00 95.00 93 TYR A CA 1
ATOM 742 C C . TYR A 1 93 ? 3.612 3.093 -6.223 1.00 95.00 93 TYR A C 1
ATOM 744 O O . TYR A 1 93 ? 3.011 4.126 -5.923 1.00 95.00 93 TYR A O 1
ATOM 752 N N . ASP A 1 94 ? 4.434 3.020 -7.274 1.00 95.50 94 ASP A N 1
ATOM 753 C CA . ASP A 1 94 ? 4.634 4.102 -8.241 1.00 95.50 94 ASP A CA 1
ATOM 754 C C . ASP A 1 94 ? 3.334 4.427 -9.004 1.00 95.50 94 ASP A C 1
ATOM 756 O O . ASP A 1 94 ? 2.767 3.584 -9.704 1.00 95.50 94 ASP A O 1
ATOM 760 N N . GLU A 1 95 ? 2.832 5.652 -8.849 1.00 94.69 95 GLU A N 1
ATOM 761 C CA . GLU A 1 95 ? 1.509 6.048 -9.353 1.00 94.69 95 GLU A CA 1
ATOM 762 C C . GLU A 1 95 ? 1.457 6.099 -10.888 1.00 94.69 95 GLU A C 1
ATOM 764 O O . GLU A 1 95 ? 0.447 5.714 -11.488 1.00 94.69 95 GLU A O 1
ATOM 769 N N . ASP A 1 96 ? 2.557 6.499 -11.532 1.00 95.19 96 ASP A N 1
ATOM 770 C CA . ASP A 1 96 ? 2.660 6.572 -12.989 1.00 95.19 96 ASP A CA 1
ATOM 771 C C . ASP A 1 96 ? 2.648 5.176 -13.619 1.00 95.19 96 ASP A C 1
ATOM 773 O O . ASP A 1 96 ? 1.960 4.941 -14.621 1.00 95.19 96 ASP A O 1
ATOM 777 N N .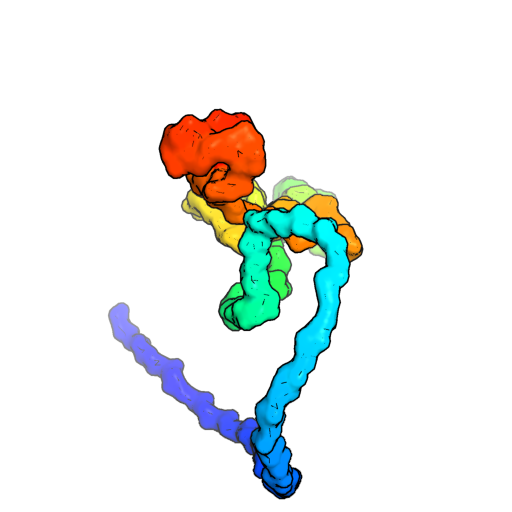 TYR A 1 97 ? 3.361 4.221 -13.017 1.00 95.69 97 TYR A N 1
ATOM 778 C CA . TYR A 1 97 ? 3.352 2.830 -13.452 1.00 95.69 97 TYR A CA 1
ATOM 779 C C . TYR A 1 97 ? 1.963 2.203 -13.320 1.00 95.69 97 TYR A C 1
ATOM 781 O O . TYR A 1 97 ? 1.470 1.598 -14.279 1.00 95.69 97 TYR A O 1
ATOM 789 N N . LEU A 1 98 ? 1.320 2.363 -12.158 1.00 96.19 98 LEU A N 1
ATOM 790 C CA . LEU A 1 98 ? -0.012 1.810 -11.905 1.00 96.19 98 LEU A CA 1
ATOM 791 C C . LEU A 1 98 ? -1.033 2.373 -12.898 1.00 96.19 98 LEU A C 1
ATOM 793 O O . LEU A 1 98 ? -1.779 1.607 -13.508 1.00 96.19 98 LEU A O 1
ATOM 797 N N . LYS A 1 99 ? -0.996 3.687 -13.150 1.00 96.94 99 LYS A N 1
ATOM 798 C CA . LYS A 1 99 ? -1.859 4.343 -14.138 1.00 96.94 99 LYS A CA 1
ATOM 799 C C . LYS A 1 99 ? -1.607 3.834 -15.556 1.00 96.94 99 LYS A C 1
ATOM 801 O O . LYS A 1 99 ? -2.557 3.547 -16.272 1.00 96.94 99 LYS A O 1
ATOM 806 N N . LYS A 1 100 ? -0.344 3.679 -15.966 1.00 96.56 100 LYS A N 1
ATOM 807 C CA . LYS A 1 100 ? 0.020 3.178 -17.305 1.00 96.56 100 LYS A CA 1
ATOM 808 C C . LYS A 1 100 ? -0.420 1.730 -17.542 1.00 96.56 100 LYS A C 1
ATOM 810 O O . LYS A 1 100 ? -0.616 1.332 -18.687 1.00 96.56 100 LYS A O 1
ATOM 815 N N . LYS A 1 101 ? -0.512 0.928 -16.480 1.00 96.56 101 LYS A N 1
ATOM 816 C CA . LYS A 1 101 ? -0.954 -0.472 -16.525 1.00 96.56 101 LYS A CA 1
ATOM 817 C C . LYS A 1 101 ? -2.446 -0.649 -16.230 1.00 96.56 101 LYS A C 1
ATOM 819 O O . LYS A 1 101 ? -2.880 -1.787 -16.091 1.00 96.56 101 LYS A O 1
ATOM 824 N N . ASP A 1 102 ? -3.204 0.444 -16.129 1.00 97.12 102 ASP A N 1
ATOM 825 C CA . ASP A 1 102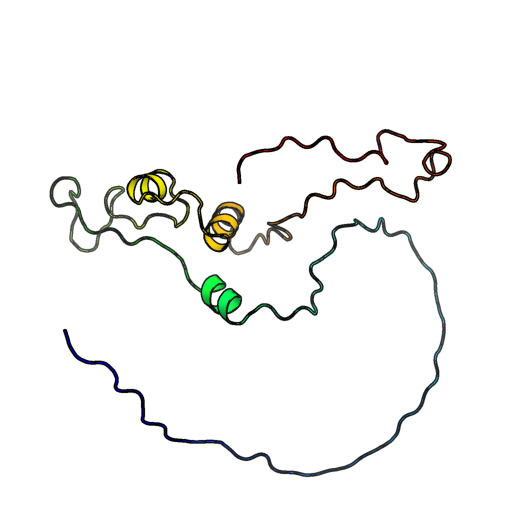 ? -4.628 0.450 -15.773 1.00 97.12 102 ASP A CA 1
ATOM 826 C C . ASP A 1 102 ? -4.939 -0.262 -14.440 1.00 97.12 102 ASP A C 1
ATOM 828 O O . ASP A 1 102 ? -6.014 -0.832 -14.232 1.00 97.12 102 ASP A O 1
ATOM 832 N N . ILE A 1 103 ? -3.998 -0.204 -13.493 1.00 96.19 103 ILE A N 1
ATOM 833 C CA . ILE A 1 103 ? -4.166 -0.740 -12.144 1.00 96.19 103 ILE A CA 1
ATOM 834 C C . ILE A 1 103 ? -4.819 0.337 -11.274 1.00 96.19 103 ILE A C 1
ATOM 836 O O . ILE A 1 103 ? -4.215 1.357 -10.952 1.00 96.19 103 ILE A O 1
ATOM 840 N N . LYS A 1 104 ? -6.075 0.101 -10.883 1.00 94.88 104 LYS A N 1
ATOM 841 C CA . LYS A 1 104 ? -6.899 1.084 -10.156 1.00 94.88 104 LYS A CA 1
ATOM 842 C C . LYS A 1 104 ? -6.487 1.283 -8.696 1.00 94.88 104 LYS A C 1
ATOM 844 O O . LYS A 1 104 ? -6.582 2.397 -8.190 1.00 94.88 104 LYS A O 1
ATOM 849 N N . HIS A 1 105 ? -6.058 0.208 -8.040 1.00 94.56 105 HIS A N 1
ATOM 850 C CA . HIS A 1 105 ? -5.654 0.197 -6.636 1.00 94.56 105 HIS A CA 1
ATOM 851 C C . HIS A 1 105 ? -4.346 -0.572 -6.504 1.00 94.56 105 HIS A C 1
ATOM 853 O O . HIS A 1 105 ? -4.177 -1.626 -7.119 1.00 94.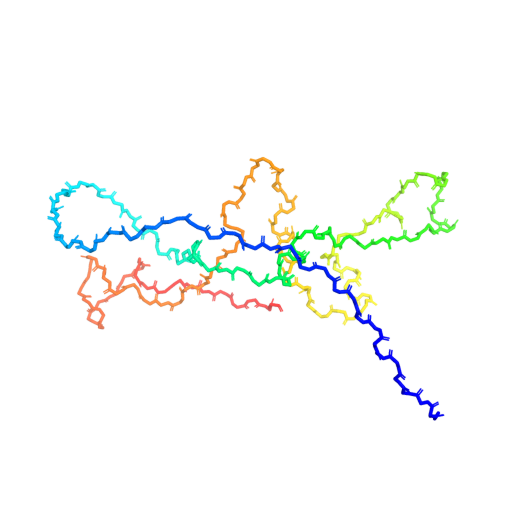56 105 HIS A O 1
ATOM 859 N N . MET A 1 106 ? -3.426 -0.057 -5.692 1.00 94.69 106 MET A N 1
ATOM 860 C CA . MET A 1 106 ? -2.223 -0.804 -5.337 1.00 94.69 106 MET A CA 1
ATOM 861 C C . MET A 1 106 ? -2.584 -2.019 -4.476 1.00 94.69 106 MET A C 1
ATOM 863 O O . MET A 1 106 ? -3.599 -2.021 -3.777 1.00 94.69 106 MET A O 1
ATOM 867 N N . SER A 1 107 ? -1.739 -3.050 -4.494 1.00 94.31 107 SER A N 1
ATOM 868 C CA . SER A 1 107 ? -1.920 -4.180 -3.585 1.00 94.31 107 SER A CA 1
ATOM 869 C C . SER A 1 107 ? -1.703 -3.746 -2.134 1.00 94.31 107 SER A C 1
ATOM 871 O O . SER A 1 107 ? -0.937 -2.824 -1.845 1.00 94.31 107 SER A O 1
ATOM 873 N N . PHE A 1 108 ? -2.337 -4.451 -1.201 1.00 92.62 108 PHE A N 1
ATOM 874 C CA . PHE A 1 108 ? -2.179 -4.187 0.229 1.00 92.62 108 PHE A CA 1
ATOM 875 C C . PHE A 1 108 ? -0.704 -4.222 0.667 1.00 92.62 108 PHE A C 1
ATOM 877 O O . PHE A 1 108 ? -0.216 -3.323 1.345 1.00 92.62 108 PHE A O 1
ATOM 884 N N . HIS A 1 109 ? 0.052 -5.207 0.189 1.00 92.50 109 HIS A N 1
ATOM 885 C CA . HIS A 1 109 ? 1.484 -5.334 0.445 1.00 92.50 109 HIS A CA 1
ATOM 886 C C . HIS A 1 109 ? 2.316 -4.160 -0.110 1.00 92.50 109 HIS A C 1
ATOM 888 O O . HIS A 1 109 ? 3.293 -3.755 0.527 1.00 92.50 109 HIS A O 1
ATOM 894 N N . ALA A 1 110 ? 1.944 -3.586 -1.259 1.00 93.56 110 ALA A N 1
ATOM 895 C CA . ALA A 1 110 ? 2.575 -2.371 -1.778 1.00 93.56 110 ALA A CA 1
ATOM 896 C C . ALA A 1 110 ? 2.241 -1.148 -0.909 1.00 93.56 110 ALA A C 1
ATOM 898 O O . ALA A 1 110 ? 3.126 -0.344 -0.619 1.00 93.56 110 ALA A O 1
ATOM 899 N N . TYR A 1 111 ? 1.000 -1.047 -0.423 1.00 92.19 111 TYR A N 1
ATOM 900 C CA . TYR A 1 111 ? 0.582 0.004 0.506 1.00 92.19 111 TYR A CA 1
ATOM 901 C C . TYR A 1 111 ? 1.355 -0.051 1.830 1.00 92.19 111 TYR A C 1
ATOM 903 O O . TYR A 1 111 ? 1.900 0.961 2.267 1.00 92.19 111 TYR A O 1
ATOM 911 N N . VAL A 1 112 ? 1.492 -1.238 2.431 1.00 89.50 112 VAL A N 1
ATOM 912 C CA . VAL A 1 112 ? 2.301 -1.425 3.647 1.00 89.50 112 VAL A CA 1
ATOM 913 C C . VAL A 1 112 ? 3.743 -0.976 3.412 1.00 89.50 112 VAL A C 1
ATOM 915 O O . VAL A 1 112 ? 4.279 -0.216 4.216 1.00 89.50 112 VAL A O 1
ATOM 918 N N . ARG A 1 113 ? 4.345 -1.356 2.274 1.00 89.12 113 ARG A N 1
ATOM 919 C CA . ARG A 1 113 ? 5.697 -0.908 1.898 1.00 89.12 113 ARG A CA 1
ATOM 920 C C . ARG A 1 113 ? 5.784 0.613 1.789 1.00 89.12 113 ARG A C 1
ATOM 922 O O . ARG A 1 113 ? 6.714 1.179 2.355 1.00 89.12 113 ARG A O 1
ATOM 929 N N . LYS A 1 114 ? 4.806 1.272 1.151 1.00 89.75 114 LYS A N 1
ATOM 930 C CA . LYS A 1 114 ? 4.720 2.743 1.045 1.00 89.75 114 LYS A CA 1
ATOM 931 C C . LYS A 1 114 ? 4.718 3.407 2.424 1.00 89.75 114 LYS A C 1
ATOM 933 O O . LYS A 1 114 ? 5.446 4.371 2.639 1.00 89.75 114 LYS A O 1
ATOM 938 N N . MET A 1 115 ? 3.955 2.861 3.372 1.00 87.44 115 MET A N 1
ATOM 939 C CA . MET A 1 115 ? 3.883 3.371 4.749 1.00 87.44 115 MET A CA 1
ATOM 940 C C . MET A 1 115 ? 5.197 3.170 5.524 1.00 87.44 115 MET A C 1
ATOM 942 O O . MET A 1 115 ? 5.560 3.995 6.363 1.00 87.44 115 MET A O 1
ATOM 946 N N . THR A 1 116 ? 5.941 2.096 5.240 1.00 86.12 116 THR A N 1
ATOM 947 C CA . THR A 1 116 ? 7.194 1.768 5.944 1.00 86.12 116 THR A CA 1
ATOM 948 C C . THR A 1 116 ? 8.467 2.293 5.272 1.00 86.12 116 THR A C 1
ATOM 950 O O . THR A 1 116 ? 9.496 2.349 5.936 1.00 86.12 116 THR A O 1
ATOM 953 N N . ALA A 1 117 ? 8.426 2.704 3.999 1.00 80.94 117 ALA A N 1
ATOM 954 C CA . ALA A 1 117 ? 9.607 3.030 3.185 1.00 80.94 117 ALA A CA 1
ATOM 955 C C . ALA A 1 117 ? 10.512 4.135 3.771 1.00 80.94 117 ALA A C 1
ATOM 957 O O . ALA A 1 117 ? 11.721 4.120 3.555 1.00 80.94 117 ALA A O 1
ATOM 958 N N . GLY A 1 118 ? 9.949 5.074 4.541 1.00 71.06 118 GLY A N 1
ATOM 959 C CA . GLY A 1 118 ? 10.702 6.154 5.195 1.00 71.06 118 GLY A CA 1
ATOM 960 C C . GLY A 1 118 ? 11.389 5.770 6.512 1.00 71.06 118 GLY A C 1
ATOM 961 O O . GLY A 1 118 ? 12.139 6.572 7.064 1.00 71.06 118 GLY A O 1
ATOM 962 N N . HIS A 1 119 ? 11.143 4.567 7.034 1.00 67.69 119 HIS A N 1
ATOM 963 C CA . HIS A 1 119 ? 11.681 4.116 8.313 1.00 67.69 119 HIS A CA 1
ATOM 964 C C . HIS A 1 119 ? 12.867 3.185 8.053 1.00 67.69 119 HIS A C 1
ATOM 966 O O . HIS A 1 119 ? 12.737 2.146 7.408 1.00 67.69 119 HIS A O 1
ATOM 972 N N . GLY A 1 120 ? 14.056 3.562 8.532 1.00 59.91 120 GLY A N 1
ATOM 973 C CA . GLY A 1 120 ? 15.249 2.731 8.388 1.00 59.91 120 GLY A CA 1
ATOM 974 C C . GLY A 1 120 ? 15.048 1.352 9.025 1.00 59.91 120 GLY A C 1
ATOM 975 O O . GLY A 1 120 ? 14.287 1.209 9.980 1.00 59.91 120 GLY A O 1
ATOM 976 N N . LYS A 1 121 ? 15.786 0.339 8.548 1.00 59.06 121 LYS A N 1
ATOM 977 C CA . LYS A 1 121 ? 15.679 -1.072 8.988 1.00 59.06 121 LYS A CA 1
ATOM 978 C C . LYS A 1 121 ? 15.843 -1.303 10.510 1.00 59.06 121 LYS A C 1
ATOM 980 O O . LYS A 1 121 ? 15.614 -2.413 10.974 1.00 59.06 121 LYS A O 1
ATOM 985 N N . GLY A 1 122 ? 16.242 -0.281 11.278 1.00 57.91 122 GLY A N 1
ATOM 986 C CA . GLY A 1 122 ? 16.352 -0.298 12.743 1.00 57.91 122 GLY A CA 1
ATOM 987 C C . GLY A 1 122 ? 15.309 0.536 13.502 1.00 57.91 122 GLY A C 1
ATOM 988 O O . GLY A 1 122 ? 15.142 0.337 14.703 1.00 57.91 122 GLY A O 1
ATOM 989 N N . THR A 1 123 ? 14.572 1.438 12.845 1.00 59.53 123 THR A N 1
ATOM 990 C CA . THR A 1 123 ? 13.455 2.166 13.463 1.00 59.53 123 THR A CA 1
ATOM 991 C C . THR A 1 123 ? 12.175 1.416 13.153 1.00 59.53 123 THR A C 1
ATOM 993 O O . THR A 1 123 ? 11.523 1.658 12.142 1.00 59.53 123 THR A O 1
ATOM 996 N N . GLN A 1 124 ? 11.840 0.463 14.016 1.00 56.12 124 GLN A N 1
ATOM 997 C CA . GLN A 1 124 ? 10.579 -0.263 13.936 1.00 56.12 124 GLN A CA 1
ATOM 998 C C . GLN A 1 124 ? 9.421 0.731 14.089 1.00 56.12 124 GLN A C 1
ATOM 1000 O O . GLN A 1 124 ? 9.132 1.186 15.200 1.00 56.12 124 GLN A O 1
ATOM 1005 N N . LEU A 1 125 ? 8.747 1.071 12.987 1.00 62.22 125 LEU A N 1
ATOM 1006 C CA . LEU A 1 125 ? 7.434 1.695 13.059 1.00 62.22 125 LEU A CA 1
ATOM 1007 C C . LEU A 1 125 ? 6.504 0.637 13.651 1.00 62.22 125 LEU A C 1
ATOM 1009 O O . LEU A 1 125 ? 6.069 -0.276 12.957 1.00 62.22 125 LEU A O 1
ATOM 1013 N N . LYS A 1 126 ? 6.275 0.708 14.966 1.00 58.88 126 LYS A N 1
ATOM 1014 C CA . LYS A 1 126 ? 5.654 -0.393 15.716 1.00 58.88 126 LYS A CA 1
ATOM 1015 C C . LYS A 1 126 ? 4.253 -0.757 15.215 1.00 58.88 126 LYS A C 1
ATOM 1017 O O . LYS A 1 126 ? 3.810 -1.859 15.514 1.00 58.88 126 LYS A O 1
ATOM 1022 N N . LYS A 1 127 ? 3.563 0.140 14.492 1.00 66.12 127 LYS A N 1
ATOM 1023 C CA . LYS A 1 127 ? 2.201 -0.055 13.962 1.00 66.12 127 LYS A CA 1
ATOM 1024 C C . LYS A 1 127 ? 1.994 0.774 12.677 1.00 66.12 127 LYS A C 1
ATOM 1026 O O . LYS A 1 127 ? 1.521 1.899 12.770 1.00 66.12 127 LYS A O 1
ATOM 1031 N N . PRO A 1 128 ? 2.367 0.275 11.483 1.00 70.81 128 PRO A N 1
ATOM 1032 C CA . PRO A 1 128 ? 2.138 1.000 10.225 1.00 70.81 128 PRO A CA 1
ATOM 1033 C C . PRO A 1 128 ? 0.657 1.070 9.823 1.00 70.81 128 PRO A C 1
ATOM 1035 O O . PRO A 1 128 ? 0.301 1.859 8.952 1.00 70.81 128 PRO A O 1
ATOM 1038 N N . LEU A 1 129 ? -0.191 0.231 10.423 1.00 83.56 129 LEU A N 1
ATOM 1039 C CA . LEU A 1 129 ? -1.603 0.091 10.093 1.00 83.56 129 LEU A CA 1
ATOM 1040 C C . LEU A 1 129 ? -2.451 0.262 11.351 1.00 83.56 129 LEU A C 1
ATOM 1042 O O . LEU A 1 129 ? -2.173 -0.355 12.382 1.00 83.56 129 LEU A O 1
ATOM 1046 N N . GLU A 1 130 ? -3.503 1.066 11.242 1.00 82.00 130 GLU A N 1
ATOM 1047 C CA . GLU A 1 130 ? -4.472 1.301 12.308 1.00 82.00 130 GLU A CA 1
ATOM 1048 C C . GLU A 1 130 ? -5.889 1.108 11.770 1.00 82.00 130 GLU A C 1
ATOM 1050 O O . GLU A 1 130 ? -6.244 1.620 10.708 1.00 82.00 130 GLU A O 1
ATOM 1055 N N . ASN A 1 131 ? -6.714 0.382 12.523 1.00 84.44 131 ASN A N 1
ATOM 1056 C CA . ASN A 1 131 ? -8.132 0.254 12.214 1.00 84.44 131 ASN A CA 1
ATOM 1057 C C . ASN A 1 131 ? -8.883 1.477 12.744 1.00 84.44 131 ASN A C 1
ATOM 1059 O O . ASN A 1 131 ? -8.793 1.811 13.927 1.00 84.44 131 ASN A O 1
ATOM 1063 N N . ILE A 1 132 ? -9.666 2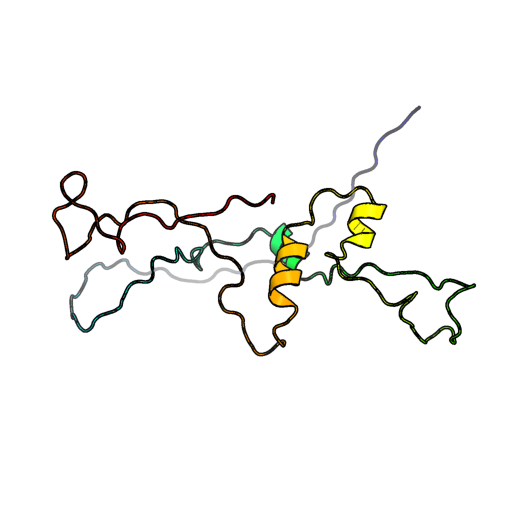.122 11.879 1.00 87.00 132 ILE A N 1
ATOM 1064 C CA . ILE A 1 132 ? -10.513 3.249 12.274 1.00 87.00 132 ILE A CA 1
ATOM 1065 C C . ILE A 1 132 ? -11.703 2.713 13.077 1.00 87.00 132 ILE A C 1
ATOM 1067 O O . ILE A 1 132 ? -12.508 1.930 12.575 1.00 87.00 132 ILE A O 1
ATOM 1071 N N . VAL A 1 133 ? -11.836 3.164 14.326 1.00 88.25 133 VAL A N 1
ATOM 1072 C CA . VAL A 1 133 ? -12.944 2.795 15.218 1.00 88.25 133 VAL A CA 1
ATOM 1073 C C . VAL A 1 133 ? -13.905 3.975 15.357 1.00 88.25 133 VAL A C 1
ATOM 1075 O O . VAL A 1 133 ? -13.615 4.961 16.032 1.00 88.25 133 VAL A O 1
ATOM 1078 N N . CYS A 1 134 ? -15.081 3.855 14.741 1.00 89.56 134 CYS A N 1
ATOM 1079 C CA . CYS A 1 134 ? -16.141 4.871 14.766 1.00 89.56 134 CYS A CA 1
ATOM 1080 C C . CYS A 1 134 ? -17.215 4.600 15.836 1.00 89.56 134 CYS A C 1
ATOM 1082 O O . CYS A 1 134 ? -18.370 4.990 15.673 1.00 89.56 134 CYS A O 1
ATOM 1084 N N . SER A 1 135 ? -16.866 3.916 16.928 1.00 89.44 135 SER A N 1
ATOM 1085 C CA . SER A 1 135 ? -17.790 3.619 18.028 1.00 89.44 135 SER A CA 1
ATOM 1086 C C . SER A 1 135 ? -17.656 4.615 19.181 1.00 89.44 135 SER A C 1
ATOM 1088 O O . SER A 1 135 ? -16.571 5.122 19.471 1.00 89.44 135 SER A O 1
ATOM 1090 N N . LEU A 1 136 ? -18.761 4.859 19.888 1.00 89.25 136 LEU A N 1
ATOM 1091 C CA . LEU A 1 136 ? -18.748 5.607 21.145 1.00 89.25 136 LEU A CA 1
ATOM 1092 C C . LEU A 1 136 ? -17.984 4.816 22.218 1.00 89.25 136 LEU A C 1
ATOM 1094 O O . LEU A 1 136 ? -18.104 3.594 22.292 1.00 89.25 136 LEU A O 1
ATOM 1098 N N . LYS A 1 137 ? -17.210 5.502 23.066 1.00 87.19 137 LYS A N 1
ATOM 1099 C CA . LYS A 1 137 ? -16.511 4.862 24.194 1.00 87.19 137 LYS A CA 1
ATOM 1100 C C . LYS A 1 137 ? -17.500 4.622 25.347 1.00 87.19 137 LYS A C 1
ATOM 1102 O O . LYS A 1 137 ? -17.974 5.608 25.914 1.00 87.19 137 LYS A O 1
ATOM 1107 N N . PRO A 1 138 ? -17.805 3.363 25.726 1.00 80.38 138 PRO A N 1
ATOM 1108 C CA . PRO A 1 138 ? -18.964 3.066 26.575 1.00 80.38 138 PRO A CA 1
ATOM 1109 C C . PRO A 1 138 ? -18.815 3.430 28.065 1.00 80.38 138 PRO A C 1
ATOM 1111 O O . PRO A 1 138 ? -19.817 3.459 28.765 1.00 80.38 138 PRO A O 1
ATOM 1114 N N . ASN A 1 139 ? -17.622 3.776 28.563 1.00 84.44 139 ASN A N 1
ATOM 1115 C CA . ASN A 1 139 ? -17.375 4.005 29.997 1.00 84.44 139 ASN A CA 1
ATOM 1116 C C . ASN A 1 139 ? -16.628 5.322 30.256 1.00 84.44 139 ASN A C 1
ATOM 1118 O O . ASN A 1 139 ? -15.463 5.337 30.652 1.00 84.44 139 ASN A O 1
ATOM 1122 N N . CYS A 1 140 ? -17.289 6.446 29.988 1.00 88.69 140 CYS A N 1
ATOM 1123 C CA . CYS A 1 140 ? -16.718 7.772 30.207 1.00 88.69 140 CYS A CA 1
ATOM 1124 C C . CYS A 1 140 ? -16.950 8.238 31.657 1.00 88.69 140 CYS A C 1
ATOM 1126 O O . CYS A 1 140 ? -18.105 8.361 32.056 1.00 88.69 140 CYS A O 1
ATOM 1128 N N . PRO A 1 141 ? -15.913 8.576 32.445 1.00 90.12 141 PRO A N 1
ATOM 1129 C CA . PRO A 1 141 ? -16.097 8.968 33.847 1.00 90.12 141 PRO A CA 1
ATOM 1130 C C . PRO A 1 141 ? -16.686 10.379 34.024 1.00 90.12 141 PRO A C 1
ATOM 1132 O O . PRO A 1 141 ? -17.083 10.752 35.120 1.00 90.12 141 PRO A O 1
ATOM 1135 N N . SER A 1 142 ? -16.715 11.193 32.964 1.00 90.50 142 SER A N 1
ATOM 1136 C CA . SER A 1 142 ? -17.088 12.614 33.037 1.00 90.50 142 SER A CA 1
ATOM 1137 C C . SER A 1 142 ? -18.569 12.900 32.768 1.00 90.50 142 SER A C 1
ATOM 1139 O O . SER A 1 142 ? -18.964 14.062 32.782 1.00 90.50 142 SER A O 1
ATOM 1141 N N . HIS A 1 143 ? -19.384 11.889 32.469 1.00 91.56 143 HIS A N 1
ATOM 1142 C CA . HIS A 1 143 ? -20.813 12.061 32.213 1.00 91.56 143 HIS A CA 1
ATOM 1143 C C . HIS A 1 143 ? -21.594 10.784 32.537 1.00 91.56 143 HIS A C 1
ATOM 1145 O O . HIS A 1 143 ? -21.020 9.705 32.659 1.00 91.56 143 HIS A O 1
ATOM 1151 N N . LYS A 1 144 ? -22.922 10.903 32.655 1.00 91.06 144 LYS A N 1
ATOM 1152 C CA . LYS A 1 144 ? -23.821 9.741 32.737 1.00 91.06 144 LYS A CA 1
ATOM 1153 C C . LYS A 1 144 ? -23.659 8.863 31.490 1.00 91.06 144 LYS A C 1
ATOM 1155 O O . LYS A 1 144 ? -23.348 9.412 30.431 1.00 91.06 144 LYS A O 1
ATOM 1160 N N . PRO A 1 145 ? -23.873 7.541 31.578 1.00 90.19 145 PRO A N 1
ATOM 1161 C CA . PRO A 1 145 ? -23.790 6.671 30.410 1.00 90.19 145 PRO A CA 1
ATOM 1162 C C . PRO A 1 145 ? -24.692 7.175 29.275 1.00 90.19 145 PRO A C 1
ATOM 1164 O O . PRO A 1 145 ? -25.708 7.832 29.505 1.00 90.19 145 PRO A O 1
ATOM 1167 N N . TYR A 1 146 ? -24.286 6.902 28.037 1.00 88.94 146 TYR A N 1
ATOM 1168 C CA . TYR A 1 146 ? -25.115 7.177 26.866 1.00 88.94 146 TYR A CA 1
ATOM 1169 C C . TYR A 1 146 ? -26.428 6.373 26.975 1.00 88.94 146 TYR A C 1
ATOM 1171 O O . TYR A 1 146 ? -26.363 5.206 27.369 1.00 88.94 146 TYR A O 1
ATOM 1179 N N . PRO A 1 147 ? -27.606 6.935 26.633 1.00 91.38 147 PRO A N 1
ATOM 1180 C CA . PRO A 1 147 ? -27.852 8.199 25.922 1.00 91.38 147 PRO A CA 1
ATOM 1181 C C . PRO A 1 147 ? -27.939 9.466 26.790 1.00 91.38 147 PRO A C 1
ATOM 1183 O O . PRO A 1 147 ? -28.097 10.555 26.246 1.00 91.38 147 PRO A O 1
ATOM 1186 N N . GLN A 1 148 ? -27.834 9.371 28.119 1.00 92.50 148 GLN A N 1
ATOM 1187 C CA . GLN A 1 148 ? -28.075 10.506 29.022 1.00 92.50 148 GLN A CA 1
ATOM 1188 C C . GLN A 1 148 ? -26.923 11.526 29.086 1.00 92.50 148 GLN A C 1
ATOM 1190 O O . GLN A 1 148 ? -27.084 12.590 29.684 1.00 92.50 148 GLN A O 1
ATOM 1195 N N . GLY A 1 149 ? -25.763 11.229 28.497 1.00 90.62 149 GLY A N 1
ATOM 1196 C CA . GLY A 1 149 ? -24.640 12.160 28.413 1.00 90.62 149 GLY A CA 1
ATOM 1197 C C . GLY A 1 149 ? -23.599 11.752 27.372 1.00 90.62 149 GLY A C 1
ATOM 1198 O O . GLY A 1 149 ? -23.400 10.567 27.104 1.00 90.62 149 GLY A O 1
ATOM 1199 N N . ILE A 1 150 ? -22.926 12.747 26.790 1.00 93.50 150 ILE A N 1
ATOM 1200 C CA . ILE A 1 150 ? -21.801 12.569 25.865 1.00 93.50 150 ILE A CA 1
ATOM 1201 C C . ILE A 1 150 ? -20.833 13.750 25.985 1.00 93.50 150 ILE A C 1
ATOM 1203 O O . ILE A 1 150 ? -21.252 14.887 26.195 1.00 93.50 150 ILE A O 1
ATOM 1207 N N . CYS A 1 151 ? -19.532 13.503 25.835 1.00 92.75 151 CYS A N 1
ATOM 1208 C CA . CYS A 1 151 ? -18.515 14.553 25.761 1.00 92.75 151 CYS A CA 1
ATOM 1209 C C . CYS A 1 151 ? -17.619 14.397 24.525 1.00 92.75 151 CYS A C 1
ATOM 1211 O O . CYS A 1 151 ? -17.617 13.365 23.849 1.00 92.75 151 CYS A O 1
ATOM 1213 N N . SER A 1 152 ? -16.790 15.406 24.255 1.00 90.94 152 SER A N 1
ATOM 1214 C CA . SER A 1 152 ? -15.832 15.401 23.141 1.00 90.94 152 SER A CA 1
ATOM 1215 C C . SER A 1 152 ? -14.794 14.272 23.206 1.00 90.94 152 SER A C 1
ATOM 1217 O O . SER A 1 152 ? -14.276 13.881 22.166 1.00 90.94 152 SER A O 1
ATOM 1219 N N . LYS A 1 153 ? -14.509 13.723 24.397 1.00 89.25 153 LYS A N 1
ATOM 1220 C CA . LYS A 1 153 ? -13.546 12.620 24.592 1.00 89.25 153 LYS A CA 1
ATOM 1221 C C . LYS A 1 153 ? -14.126 11.240 24.265 1.00 89.25 153 LYS A C 1
ATOM 1223 O O . LYS A 1 153 ? -13.368 10.307 23.991 1.00 89.25 153 LYS A O 1
ATOM 1228 N N . CYS A 1 154 ? -15.450 11.113 24.354 1.00 90.31 154 CYS A N 1
ATOM 1229 C CA . CYS A 1 154 ? -16.167 9.842 24.283 1.00 90.31 154 CYS A CA 1
ATOM 1230 C C . CYS A 1 154 ? -17.039 9.732 23.022 1.00 90.31 154 CYS A C 1
ATOM 1232 O O . CYS A 1 154 ? -17.366 8.615 22.618 1.00 90.31 154 CYS A O 1
ATOM 1234 N N . ARG A 1 155 ? -17.330 10.857 22.346 1.00 91.19 155 ARG A N 1
ATOM 1235 C CA . ARG A 1 155 ? -17.895 10.848 20.990 1.00 91.19 155 ARG A CA 1
ATOM 1236 C C . ARG A 1 155 ? -16.924 10.207 19.979 1.00 91.19 155 ARG A C 1
ATOM 1238 O O . ARG A 1 155 ? -15.712 10.373 20.142 1.00 91.19 155 ARG A O 1
ATOM 1245 N N . PRO A 1 156 ? -17.432 9.530 18.932 1.00 91.12 156 PRO A N 1
ATOM 1246 C CA . PRO A 1 156 ? -16.605 9.031 17.838 1.00 91.12 156 PRO A CA 1
ATOM 1247 C C . PRO A 1 156 ? -15.784 10.149 17.175 1.00 91.12 156 PRO A C 1
ATOM 1249 O O . PRO A 1 156 ? -16.244 11.299 17.133 1.00 91.12 156 PRO A O 1
ATOM 1252 N N . PRO A 1 157 ? -14.585 9.840 16.652 1.00 88.69 157 PRO A N 1
ATOM 1253 C CA . PRO A 1 157 ? -13.813 10.810 15.890 1.00 88.69 157 PRO A CA 1
ATOM 1254 C C . PRO A 1 157 ? -14.584 11.235 14.637 1.00 88.69 157 PRO A C 1
ATOM 1256 O O . PRO A 1 157 ? -15.313 10.448 14.035 1.00 88.69 157 PRO A O 1
ATOM 1259 N N . MET A 1 158 ? -14.410 12.493 14.233 1.00 90.56 158 MET A N 1
ATOM 1260 C CA . MET A 1 158 ? -14.845 12.930 12.910 1.00 90.56 158 MET A CA 1
ATOM 1261 C C . MET A 1 158 ? -13.886 12.325 11.884 1.00 90.56 158 MET A C 1
ATOM 1263 O O . MET A 1 158 ? -12.677 12.521 11.995 1.00 90.56 158 MET A O 1
ATOM 1267 N N . VAL A 1 159 ? -14.420 11.582 10.917 1.00 91.50 159 VAL A N 1
ATOM 1268 C CA . VAL A 1 159 ? -13.631 10.895 9.889 1.00 91.50 159 VAL A CA 1
ATOM 1269 C C . VAL A 1 159 ? -13.974 11.477 8.526 1.00 91.50 159 VAL A C 1
ATOM 1271 O O . VAL A 1 159 ? -15.147 11.6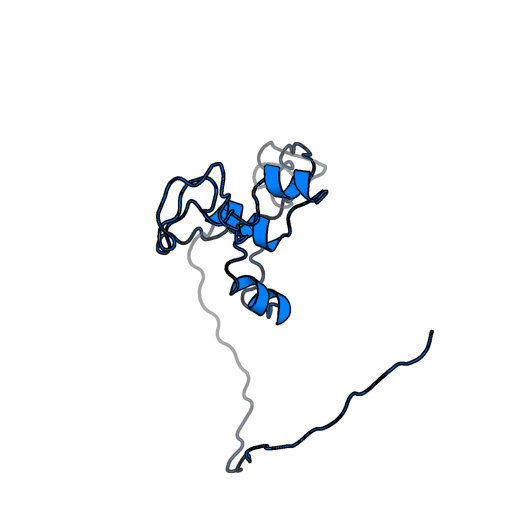16 8.184 1.00 91.50 159 VAL A O 1
ATOM 1274 N N . THR A 1 160 ? -12.945 11.789 7.743 1.00 94.19 160 THR A N 1
ATOM 1275 C CA . THR A 1 160 ? -13.088 12.124 6.324 1.00 94.19 160 THR A CA 1
ATOM 1276 C C . THR A 1 160 ? -12.960 10.848 5.504 1.00 94.19 160 THR A C 1
ATOM 1278 O O . THR A 1 160 ? -11.967 10.130 5.624 1.00 94.19 160 THR A O 1
ATOM 1281 N N . LEU A 1 161 ? -13.958 10.564 4.668 1.00 92.56 161 LEU A N 1
ATOM 1282 C CA . LEU A 1 161 ? -13.929 9.409 3.777 1.00 92.56 161 LEU A CA 1
ATOM 1283 C C . LEU A 1 161 ? -13.108 9.742 2.532 1.00 92.56 161 LEU A C 1
ATOM 1285 O O . LEU A 1 161 ? -13.549 10.494 1.665 1.00 92.56 161 LEU A O 1
ATOM 1289 N N . ASN A 1 162 ? -11.916 9.160 2.457 1.00 90.69 162 ASN A N 1
ATOM 1290 C CA . ASN A 1 162 ? -11.088 9.184 1.259 1.00 90.69 162 ASN A CA 1
ATOM 1291 C C . ASN A 1 162 ? -11.336 7.918 0.436 1.00 90.69 162 ASN A C 1
ATOM 1293 O O . ASN A 1 162 ? -11.695 6.872 0.979 1.00 90.69 162 ASN A O 1
ATOM 1297 N N . ARG A 1 163 ? -11.123 8.001 -0.880 1.00 90.12 163 ARG A N 1
ATOM 1298 C CA . ARG A 1 163 ? -11.133 6.811 -1.733 1.00 90.12 163 ARG A CA 1
ATOM 1299 C C . ARG A 1 163 ? -9.942 5.921 -1.360 1.00 90.12 163 ARG A C 1
ATOM 1301 O O . ARG A 1 163 ? -8.813 6.411 -1.361 1.00 90.12 163 ARG A O 1
ATOM 1308 N N . GLN A 1 164 ? -10.214 4.654 -1.053 1.00 85.81 164 GLN A N 1
ATOM 1309 C CA . GLN A 1 164 ? -9.200 3.603 -0.909 1.00 85.81 164 GLN A CA 1
ATOM 1310 C C . GLN A 1 164 ? -8.707 3.130 -2.282 1.00 85.81 164 GLN A C 1
ATOM 1312 O O . GLN A 1 164 ? -9.489 3.225 -3.254 1.00 85.81 164 GLN A O 1
#

Foldseek 3Di:
DDDDDDDDDDDDDDDDDDDDDDDDDDDDDDDDDDDDDDDPPPPQPPPPPPDDDDPVVVVLLPDQQWAFFDDDPVPDPDDPPDDDPRGPTDQQPDPVVCVVVVNPDGDPSSVLCVLCVPPPPPRPPVDSDGDQDQDFAQDDPPFDGPPRDDDPVRHGDDDDDDDD

Nearest PDB structures (foldseek):
  6jwj-assembly1_A  TM=7.873E-01  e=4.888E-09  Saccharomyces cerevisiae S288C
  6jwi-assembly2_E  TM=8.780E-01  e=2.842E-08  Saccharomyces cerevisiae S288C
  6cdd-assembly2_B  TM=8.460E-01  e=2.168E-08  Thermochaetoides thermophila DSM 1495
  6jwh-assembly1_A  TM=8.433E-01  e=4.886E-08  Saccharomyces cerevisiae S288C
  6oa9-assembly1_G  TM=7.288E-01  e=2.842E-08  Saccharomyces cerevisiae

Solvent-accessible surface area (backbone atoms only — not comparable to full-atom values): 11918 Å² total; per-residue (Å²): 134,89,80,87,88,87,85,89,90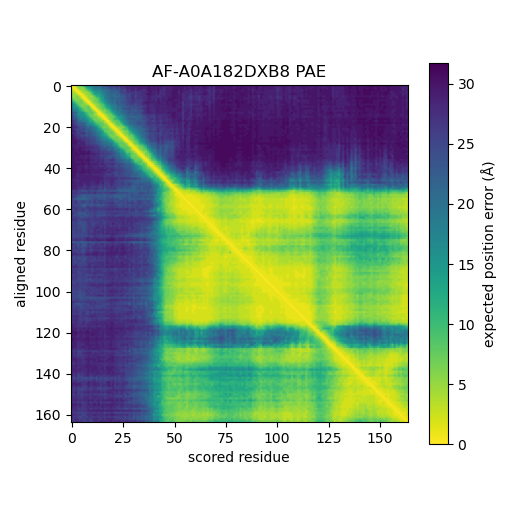,88,82,91,84,85,86,85,87,84,90,87,84,84,89,87,83,92,78,90,80,88,81,89,88,80,92,81,81,92,70,86,76,70,87,65,82,64,76,55,96,80,63,82,76,54,73,66,58,56,56,58,66,72,49,88,61,62,43,80,48,65,79,44,85,88,78,53,92,64,61,94,89,57,77,49,92,81,27,45,62,40,63,62,65,42,65,69,60,33,57,76,69,70,46,89,65,72,54,69,72,31,50,53,46,64,66,45,69,86,47,55,101,82,52,76,70,89,68,83,72,82,84,88,71,77,57,65,54,86,82,52,92,89,46,56,59,74,91,80,33,84,49,88,90,33,49,46,71,91,78,83,90,71,90,126

pLDDT: mean 72.24, std 26.16, range [26.89, 97.12]

InterPro domains:
  IPR007716 NPL4, zinc-binding putative [PF05020] (53-164)
  IPR016563 Nuclear protein localization protein 4 [PTHR12710] (47-164)

Radius of gyration: 27.6 Å; Cα contacts (8 Å, |Δi|>4): 83; chains: 1; bounding box: 56×58×74 Å